Protein AF-A0A661CG56-F1 (afdb_monomer_lite)

Structure (mmCIF, N/CA/C/O backbone):
data_AF-A0A661CG56-F1
#
_entry.id   AF-A0A661CG56-F1
#
loop_
_atom_site.group_PDB
_atom_site.id
_atom_site.type_symbol
_atom_site.label_atom_id
_atom_site.label_alt_id
_atom_site.label_comp_id
_atom_site.label_asym_id
_atom_site.label_entity_id
_atom_site.label_seq_id
_atom_site.pdbx_PDB_ins_code
_atom_site.Cartn_x
_atom_site.Cartn_y
_atom_site.Cartn_z
_atom_site.occupancy
_atom_site.B_iso_or_equiv
_atom_site.auth_seq_id
_atom_site.auth_comp_id
_atom_site.auth_asym_id
_atom_site.auth_atom_id
_atom_site.pdbx_PDB_model_num
ATOM 1 N N . ASN A 1 1 ? 1.396 13.714 4.434 1.00 67.44 1 ASN A N 1
ATOM 2 C CA . ASN A 1 1 ? 0.897 13.621 3.047 1.00 67.44 1 ASN A CA 1
ATOM 3 C C . ASN A 1 1 ? 1.374 12.294 2.484 1.00 67.44 1 ASN A C 1
ATOM 5 O O . ASN A 1 1 ? 2.526 11.974 2.738 1.00 67.44 1 ASN A O 1
ATOM 9 N N . VAL A 1 2 ? 0.517 11.511 1.826 1.00 82.38 2 VAL A N 1
ATOM 10 C CA . VAL A 1 2 ? 0.906 10.233 1.188 1.00 82.38 2 VAL A CA 1
ATOM 11 C C . VAL A 1 2 ? 1.186 10.504 -0.289 1.00 82.38 2 VAL A C 1
ATOM 13 O O . VAL A 1 2 ? 0.484 11.314 -0.885 1.00 82.38 2 VAL A O 1
ATOM 16 N N . ASN A 1 3 ? 2.212 9.868 -0.857 1.00 91.94 3 ASN A N 1
ATOM 17 C CA . ASN A 1 3 ? 2.535 9.974 -2.279 1.00 91.94 3 ASN A CA 1
ATOM 18 C C . ASN A 1 3 ? 1.402 9.367 -3.132 1.00 91.94 3 ASN A C 1
ATOM 20 O O . ASN A 1 3 ? 0.917 8.274 -2.828 1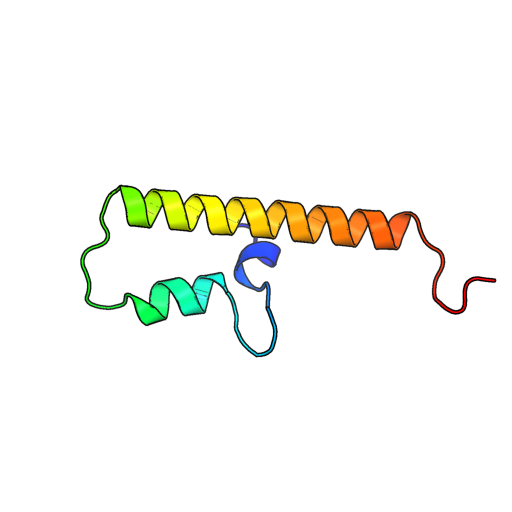.00 91.94 3 ASN A O 1
ATOM 24 N N . ASP A 1 4 ? 1.001 10.050 -4.205 1.00 95.44 4 ASP A N 1
ATOM 25 C CA . ASP A 1 4 ? -0.044 9.578 -5.118 1.00 95.44 4 ASP A CA 1
ATOM 26 C C . ASP A 1 4 ? 0.278 8.198 -5.701 1.00 95.44 4 ASP A C 1
ATOM 28 O O . ASP A 1 4 ? -0.619 7.364 -5.801 1.00 95.44 4 ASP A O 1
ATOM 32 N N . ALA A 1 5 ? 1.549 7.906 -6.001 1.00 96.31 5 ALA A N 1
ATOM 33 C CA . ALA A 1 5 ? 1.965 6.594 -6.498 1.00 96.31 5 ALA A CA 1
ATOM 34 C C . ALA A 1 5 ? 1.659 5.472 -5.491 1.00 96.31 5 ALA A C 1
ATOM 36 O O . ALA A 1 5 ? 1.157 4.416 -5.870 1.00 96.31 5 ALA A O 1
ATOM 37 N N . VAL A 1 6 ? 1.885 5.728 -4.198 1.00 97.62 6 VAL A N 1
ATOM 38 C CA . VAL A 1 6 ? 1.570 4.785 -3.113 1.00 97.62 6 VAL A CA 1
ATOM 39 C C . VAL A 1 6 ? 0.060 4.628 -2.966 1.00 97.62 6 VAL A C 1
ATOM 41 O O . VAL A 1 6 ? -0.440 3.509 -2.866 1.00 97.62 6 VAL A O 1
ATOM 44 N N . TRP A 1 7 ? -0.686 5.737 -2.988 1.00 97.25 7 TRP A N 1
ATOM 45 C CA . TRP A 1 7 ? -2.143 5.690 -2.879 1.00 97.25 7 TRP A CA 1
ATOM 46 C C . TRP A 1 7 ? -2.774 4.913 -4.037 1.00 97.25 7 TRP A C 1
ATOM 48 O O . TRP A 1 7 ? -3.668 4.103 -3.795 1.00 97.25 7 TRP A O 1
ATOM 58 N N . GLN A 1 8 ? -2.303 5.130 -5.266 1.00 97.38 8 GLN A N 1
ATOM 59 C CA . GLN A 1 8 ? -2.813 4.512 -6.493 1.00 97.38 8 GLN A CA 1
ATOM 60 C C . GLN A 1 8 ? -2.237 3.114 -6.765 1.00 97.38 8 GLN A C 1
ATOM 62 O O . GLN A 1 8 ? -2.576 2.511 -7.783 1.00 97.38 8 GLN A O 1
ATOM 67 N N . PHE A 1 9 ? -1.382 2.568 -5.896 1.00 97.81 9 PHE A N 1
ATOM 68 C CA . PHE A 1 9 ? -0.758 1.270 -6.138 1.00 97.81 9 PHE A CA 1
ATOM 69 C C . PHE A 1 9 ? -1.777 0.123 -6.068 1.00 97.81 9 PHE A C 1
ATOM 71 O O . PHE A 1 9 ? -2.564 0.011 -5.117 1.00 97.81 9 PHE A O 1
ATOM 78 N N . HIS A 1 10 ? -1.742 -0.753 -7.075 1.00 97.88 10 HIS A N 1
ATOM 79 C CA . HIS A 1 10 ? -2.652 -1.886 -7.206 1.00 97.88 10 HIS A CA 1
ATOM 80 C C . HIS A 1 10 ? -1.918 -3.219 -7.089 1.00 97.88 10 HIS A C 1
ATOM 82 O O . HIS A 1 10 ? -0.854 -3.413 -7.669 1.00 97.88 10 HIS A O 1
ATOM 88 N N . ILE A 1 11 ? -2.538 -4.166 -6.385 1.00 95.44 11 ILE A N 1
ATOM 89 C CA . ILE A 1 11 ? -2.151 -5.579 -6.414 1.00 95.44 11 ILE A CA 1
ATOM 90 C C . ILE A 1 11 ? -3.368 -6.368 -6.890 1.00 95.44 11 ILE A C 1
ATOM 92 O O . ILE A 1 11 ? -4.410 -6.402 -6.226 1.00 95.44 11 ILE A O 1
ATOM 96 N N . GLY A 1 12 ? -3.254 -6.963 -8.079 1.00 93.44 12 GLY A N 1
ATOM 97 C CA . GLY A 1 12 ? -4.410 -7.491 -8.801 1.00 93.44 12 GLY A CA 1
ATOM 98 C C . GLY A 1 12 ? -5.439 -6.385 -9.067 1.00 93.44 12 GLY A C 1
ATOM 99 O O . GLY A 1 12 ? -5.085 -5.279 -9.457 1.00 93.44 12 GLY A O 1
ATOM 100 N N . GLY A 1 13 ? -6.719 -6.665 -8.819 1.00 95.62 13 GLY A N 1
ATOM 101 C CA . GLY A 1 13 ? -7.808 -5.694 -9.001 1.00 95.62 13 GLY A CA 1
ATOM 102 C C . GLY A 1 13 ? -8.026 -4.722 -7.836 1.00 95.62 13 GLY A C 1
ATOM 103 O O . GLY A 1 13 ? -9.071 -4.076 -7.788 1.00 95.62 13 GLY A O 1
ATOM 104 N N . TYR A 1 14 ? -7.114 -4.649 -6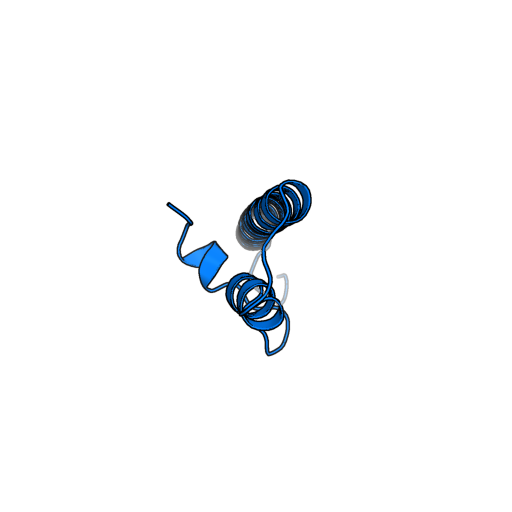.861 1.00 96.94 14 TYR A N 1
ATOM 105 C CA . TYR A 1 14 ? -7.325 -3.883 -5.632 1.00 96.94 14 TYR A CA 1
ATOM 106 C C . TYR A 1 14 ? -6.316 -2.754 -5.452 1.00 96.94 14 TYR A C 1
ATOM 108 O O . TYR A 1 14 ? -5.117 -3.008 -5.368 1.00 96.94 14 TYR A O 1
ATOM 116 N N . GLN A 1 15 ? -6.824 -1.534 -5.252 1.00 98.06 15 GLN A N 1
ATOM 117 C CA . GLN A 1 15 ? -6.056 -0.419 -4.704 1.00 98.06 15 GLN A CA 1
ATOM 118 C C . GLN A 1 15 ? -5.816 -0.669 -3.209 1.00 98.06 15 GLN A C 1
ATOM 120 O O . GLN A 1 15 ? -6.749 -0.610 -2.399 1.00 98.06 15 GLN A O 1
ATOM 125 N N . VAL A 1 16 ? -4.578 -1.001 -2.838 1.00 97.69 16 VAL A N 1
ATOM 126 C CA . VAL A 1 16 ? -4.258 -1.629 -1.541 1.00 97.69 16 VAL A CA 1
ATOM 127 C C . VAL A 1 16 ? -4.639 -0.731 -0.360 1.00 97.69 16 VAL A C 1
ATOM 129 O O . VAL A 1 16 ? -5.377 -1.158 0.534 1.00 97.69 16 VAL A O 1
ATOM 132 N N . CYS A 1 17 ? -4.201 0.531 -0.386 1.00 97.38 17 CYS A N 1
ATOM 133 C CA . CYS A 1 17 ? -4.483 1.515 0.662 1.00 97.38 17 CYS A CA 1
ATOM 134 C C . CYS A 1 17 ? -5.987 1.767 0.821 1.00 97.38 17 CYS A C 1
ATOM 136 O O . CYS A 1 17 ? -6.530 1.724 1.929 1.00 97.38 17 CYS A O 1
ATOM 138 N N . GLN A 1 18 ? -6.681 1.968 -0.303 1.00 97.44 18 GLN A N 1
ATOM 139 C CA . GLN A 1 18 ? -8.115 2.229 -0.311 1.00 97.44 18 GLN A CA 1
ATOM 140 C C . GLN A 1 18 ? -8.905 1.027 0.216 1.00 97.44 18 GLN A C 1
ATOM 142 O O . GLN A 1 18 ? -9.803 1.195 1.046 1.00 97.44 18 GLN A O 1
ATOM 147 N N . LYS A 1 19 ? -8.565 -0.189 -0.229 1.00 97.75 19 LYS A N 1
ATOM 148 C CA . LYS A 1 19 ? -9.219 -1.419 0.224 1.00 97.75 19 LYS A CA 1
ATOM 149 C C . LYS A 1 19 ? -9.045 -1.620 1.729 1.00 97.75 19 LYS A C 1
ATOM 151 O O . LYS A 1 19 ? -10.032 -1.899 2.403 1.00 97.75 19 LYS A O 1
ATOM 156 N N . TRP A 1 20 ? -7.838 -1.427 2.269 1.00 97.75 20 TRP A N 1
ATOM 157 C CA . TRP A 1 20 ? -7.577 -1.617 3.702 1.00 97.75 20 TRP A CA 1
ATOM 158 C C . TRP A 1 20 ? -8.459 -0.719 4.580 1.00 97.75 20 TRP A C 1
ATOM 160 O O . TRP A 1 20 ? -9.045 -1.196 5.558 1.00 97.75 20 TRP A O 1
ATOM 170 N N . LEU A 1 21 ? -8.596 0.558 4.198 1.00 97.25 21 LEU A N 1
ATOM 171 C CA . LEU A 1 21 ? -9.460 1.521 4.887 1.00 97.25 21 LEU A CA 1
ATOM 172 C C . LEU A 1 21 ? -10.944 1.185 4.702 1.00 97.25 21 LEU A C 1
ATOM 174 O O . LEU A 1 21 ? -11.715 1.233 5.662 1.00 97.25 21 LEU A O 1
ATOM 178 N N . LYS A 1 22 ? -11.353 0.807 3.484 1.00 97.44 22 LYS A N 1
ATOM 179 C CA . LYS A 1 22 ? -12.740 0.433 3.174 1.00 97.44 22 LYS A CA 1
ATOM 180 C C . LYS A 1 22 ? -13.200 -0.771 3.997 1.00 97.44 22 LYS A C 1
ATOM 182 O O . LYS A 1 22 ? -14.291 -0.725 4.560 1.00 97.44 22 LYS A O 1
ATOM 187 N N . ASP A 1 23 ? -12.358 -1.794 4.127 1.00 97.44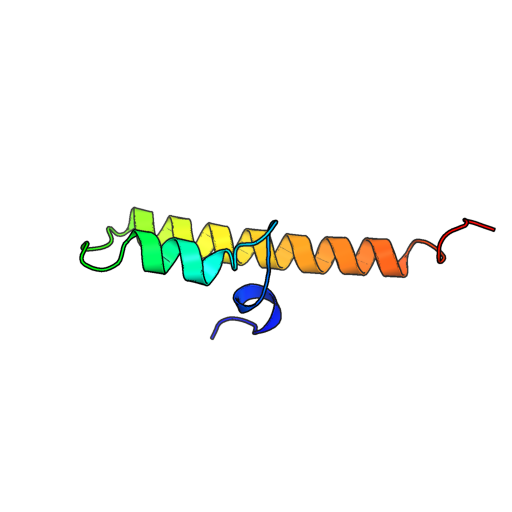 23 ASP A N 1
ATOM 188 C CA . ASP A 1 23 ? -12.654 -3.023 4.878 1.00 97.44 23 ASP A CA 1
ATOM 189 C C . ASP A 1 23 ? -12.825 -2.771 6.393 1.00 97.44 23 ASP A C 1
ATOM 191 O O . ASP A 1 23 ? -13.423 -3.582 7.107 1.00 97.44 23 ASP A O 1
ATOM 195 N N . ARG A 1 24 ? -12.326 -1.633 6.893 1.00 97.62 24 ARG A N 1
ATOM 196 C CA . ARG A 1 24 ? -12.400 -1.216 8.304 1.00 97.62 24 ARG A CA 1
ATOM 197 C C . ARG A 1 24 ? -13.343 -0.040 8.550 1.00 97.62 24 ARG A C 1
ATOM 199 O O . ARG A 1 24 ? -13.436 0.444 9.678 1.00 97.62 24 ARG A O 1
ATOM 206 N N . LYS A 1 25 ? -14.082 0.408 7.534 1.00 96.94 25 LYS A N 1
ATOM 207 C CA . LYS A 1 25 ? -15.061 1.488 7.686 1.00 96.94 25 LYS A CA 1
ATOM 208 C C . LYS A 1 25 ? -16.093 1.126 8.763 1.00 96.94 25 LYS A C 1
ATOM 210 O O . LYS A 1 25 ? -16.649 0.032 8.757 1.00 96.94 25 LYS A O 1
ATOM 215 N N . GLY A 1 26 ? -16.356 2.063 9.675 1.00 96.69 26 GLY A N 1
ATOM 216 C CA . GLY A 1 26 ? -17.298 1.874 10.785 1.00 96.69 26 GLY A CA 1
ATOM 217 C C . GLY A 1 26 ? -16.717 1.156 12.007 1.00 96.69 26 GLY A C 1
ATOM 218 O O . GLY A 1 26 ? -17.446 0.928 12.967 1.00 96.69 26 GLY A O 1
ATOM 219 N N . ARG A 1 27 ? -15.420 0.822 12.000 1.00 96.19 27 ARG A N 1
ATOM 220 C CA . ARG A 1 27 ? -14.690 0.310 13.168 1.00 96.19 27 ARG A CA 1
ATOM 221 C C . ARG A 1 27 ? -13.798 1.413 13.735 1.00 96.19 27 ARG A C 1
ATOM 223 O O . ARG A 1 27 ? -13.294 2.246 12.984 1.00 96.19 27 ARG A O 1
ATOM 230 N N . GLN A 1 28 ? -13.583 1.407 15.048 1.00 96.94 28 GLN A N 1
ATOM 231 C CA . GLN A 1 28 ? -12.540 2.225 15.660 1.00 96.94 28 GLN A CA 1
ATOM 232 C C . GLN A 1 28 ? -11.188 1.551 15.417 1.00 96.94 28 GLN A C 1
ATOM 234 O O . GLN A 1 28 ? -11.038 0.365 15.705 1.00 96.94 28 GLN A O 1
ATOM 239 N N . LEU A 1 29 ? -10.228 2.291 14.863 1.00 97.69 29 LEU A N 1
ATOM 240 C CA . LEU A 1 29 ? -8.868 1.793 14.678 1.00 97.69 29 LEU A CA 1
ATOM 241 C C . LEU A 1 29 ? -8.100 1.904 15.991 1.00 97.69 29 LEU A C 1
ATOM 243 O O . LEU A 1 29 ? -8.117 2.953 16.641 1.00 97.69 29 LEU A O 1
ATOM 247 N N . SER A 1 30 ? -7.429 0.820 16.365 1.00 98.12 30 SER A N 1
ATOM 248 C CA . SER A 1 30 ? -6.459 0.839 17.453 1.00 98.12 30 SER A CA 1
ATOM 249 C C . SER A 1 30 ? -5.170 1.549 17.024 1.00 98.12 30 SER A C 1
ATOM 251 O O . SER A 1 30 ? -4.934 1.810 15.843 1.00 98.12 30 SER A O 1
ATOM 253 N N . TYR A 1 31 ? -4.302 1.840 17.991 1.00 98.12 31 TYR A N 1
ATOM 254 C CA . TYR A 1 31 ? -2.956 2.332 17.699 1.00 98.12 31 TYR A CA 1
ATOM 255 C C . TYR A 1 31 ? -2.170 1.354 16.808 1.00 98.12 31 TYR A C 1
ATOM 257 O O . TYR A 1 31 ? -1.514 1.775 15.855 1.00 98.12 31 TYR A O 1
ATOM 265 N N . ASP A 1 32 ? -2.312 0.051 17.055 1.00 98.31 32 ASP A N 1
ATOM 266 C CA . ASP A 1 32 ? -1.647 -0.989 16.273 1.00 98.31 32 ASP A CA 1
ATOM 267 C C . ASP A 1 32 ? -2.196 -1.070 14.846 1.00 98.31 32 ASP A C 1
ATOM 269 O O . ASP A 1 32 ? -1.421 -1.246 13.909 1.00 98.31 32 ASP A O 1
ATOM 273 N N . ASP A 1 33 ? -3.503 -0.864 14.644 1.00 98.12 33 ASP A 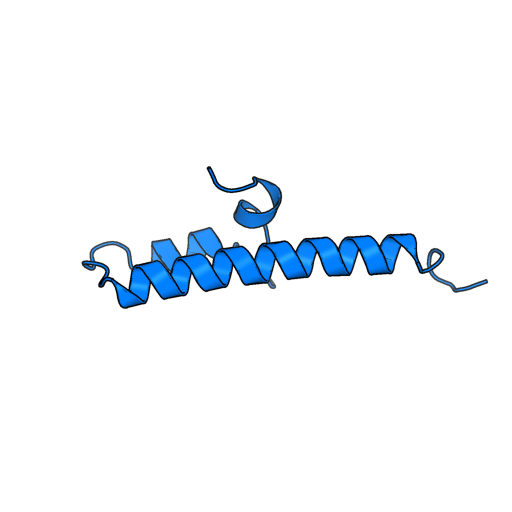N 1
ATOM 274 C CA . ASP A 1 33 ? -4.089 -0.763 13.301 1.00 98.12 33 ASP A CA 1
ATOM 275 C C . ASP A 1 33 ? -3.496 0.416 12.521 1.00 98.12 33 ASP A C 1
ATOM 277 O O . ASP A 1 33 ? -3.158 0.278 11.343 1.00 98.12 33 ASP A O 1
ATOM 281 N N . CYS A 1 34 ? -3.354 1.572 13.174 1.00 97.50 34 CYS A N 1
ATOM 282 C CA . CYS A 1 34 ? -2.744 2.754 12.572 1.00 97.50 34 CYS A CA 1
ATOM 283 C C . CYS A 1 34 ? -1.277 2.497 12.206 1.00 97.50 34 CYS A C 1
ATOM 285 O O . CYS A 1 34 ? -0.875 2.771 11.076 1.00 97.50 34 CYS A O 1
ATOM 287 N N . ASN A 1 35 ? -0.494 1.917 13.119 1.00 98.31 35 ASN A N 1
ATOM 288 C CA . ASN A 1 35 ? 0.896 1.552 12.843 1.00 98.31 35 ASN A CA 1
ATOM 289 C C . ASN A 1 35 ? 1.004 0.527 11.714 1.00 98.31 35 ASN A C 1
ATOM 291 O O . ASN A 1 35 ? 1.836 0.673 10.822 1.00 98.31 35 ASN A O 1
ATOM 295 N N . HIS A 1 36 ? 0.135 -0.482 11.701 1.00 98.12 36 HIS A N 1
ATOM 296 C CA . HIS A 1 36 ? 0.101 -1.475 10.637 1.00 98.12 36 HIS A CA 1
ATOM 297 C C . HIS A 1 36 ? -0.204 -0.834 9.279 1.00 98.12 36 HIS A C 1
ATOM 299 O O . HIS A 1 36 ? 0.444 -1.159 8.285 1.00 98.12 36 HIS A O 1
ATOM 305 N N . TYR A 1 37 ? -1.132 0.123 9.228 1.00 97.81 37 TYR A N 1
ATOM 306 C CA . TYR A 1 37 ? -1.402 0.876 8.007 1.00 97.81 37 TYR A CA 1
ATOM 307 C C . TYR A 1 37 ? -0.186 1.691 7.541 1.00 97.81 37 TYR A C 1
ATOM 309 O O . TYR A 1 37 ? 0.122 1.694 6.351 1.00 97.81 37 TYR A O 1
ATOM 317 N N . LEU A 1 38 ? 0.556 2.318 8.460 1.00 97.56 38 LEU A N 1
ATOM 318 C CA . LEU A 1 38 ? 1.805 3.015 8.128 1.00 97.56 38 LEU A CA 1
ATOM 319 C C . LEU A 1 38 ? 2.872 2.059 7.571 1.00 97.56 38 LEU A C 1
ATOM 321 O O . LEU A 1 38 ? 3.539 2.402 6.596 1.00 97.56 38 LEU A O 1
ATOM 325 N N . TYR A 1 39 ? 2.997 0.847 8.121 1.00 98.31 39 TYR A N 1
ATOM 326 C CA . TYR A 1 39 ? 3.896 -0.170 7.567 1.00 98.31 39 TYR A CA 1
ATOM 327 C C . TYR A 1 39 ? 3.493 -0.602 6.156 1.00 98.31 39 TYR A C 1
ATOM 329 O O . TYR A 1 39 ? 4.369 -0.791 5.315 1.00 98.31 39 TYR A O 1
ATOM 337 N N . ILE A 1 40 ? 2.191 -0.709 5.868 1.00 97.81 40 ILE A N 1
ATOM 338 C CA . ILE A 1 40 ? 1.713 -0.976 4.503 1.00 97.81 40 ILE A CA 1
ATOM 339 C C . ILE A 1 40 ? 2.165 0.143 3.561 1.00 97.81 40 ILE A C 1
ATOM 341 O O . ILE A 1 40 ? 2.714 -0.153 2.504 1.00 97.81 40 ILE A O 1
ATOM 345 N N . LEU A 1 41 ? 1.989 1.413 3.942 1.00 97.88 41 LEU A N 1
ATOM 346 C CA . LEU A 1 41 ? 2.430 2.544 3.117 1.00 97.88 41 LEU A CA 1
ATOM 347 C C . LEU A 1 41 ? 3.937 2.483 2.826 1.00 97.88 41 LEU A C 1
ATOM 349 O O . LEU A 1 41 ? 4.334 2.580 1.667 1.00 97.88 41 LEU A O 1
ATOM 353 N N . ALA A 1 42 ? 4.755 2.250 3.855 1.00 97.56 42 ALA A N 1
ATOM 354 C CA . ALA A 1 42 ? 6.209 2.166 3.718 1.00 97.56 42 ALA A CA 1
ATOM 355 C C . ALA A 1 42 ? 6.665 0.967 2.865 1.00 97.56 42 ALA A C 1
ATOM 357 O O . ALA A 1 42 ? 7.663 1.056 2.150 1.00 97.56 42 ALA A O 1
ATOM 358 N N . ALA A 1 43 ? 5.956 -0.163 2.933 1.00 98.12 43 ALA A N 1
ATOM 359 C CA . ALA A 1 43 ? 6.252 -1.332 2.109 1.00 98.12 43 ALA A CA 1
ATOM 360 C C . ALA A 1 43 ? 5.912 -1.088 0.630 1.00 98.12 43 ALA A C 1
ATOM 362 O O . ALA A 1 43 ? 6.669 -1.495 -0.252 1.00 98.12 43 ALA A O 1
ATOM 363 N N . LEU A 1 44 ? 4.796 -0.406 0.352 1.00 98.00 44 LEU A N 1
ATOM 364 C CA . LEU A 1 44 ? 4.404 -0.051 -1.012 1.00 98.00 44 LEU A CA 1
ATOM 365 C C . LEU A 1 44 ? 5.377 0.950 -1.637 1.00 98.00 44 LEU A C 1
ATOM 367 O O . LEU A 1 44 ? 5.775 0.760 -2.780 1.00 98.00 44 LEU A O 1
ATOM 371 N N . GLU A 1 45 ? 5.809 1.959 -0.881 1.00 97.44 45 GLU A N 1
ATOM 372 C CA . GLU A 1 45 ? 6.822 2.919 -1.333 1.00 97.44 45 GLU A CA 1
ATOM 373 C C . GLU A 1 45 ? 8.130 2.215 -1.723 1.00 97.44 45 GLU A C 1
ATOM 375 O O . GLU A 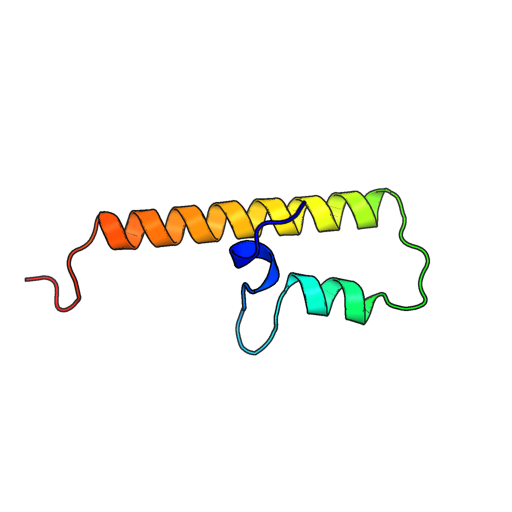1 45 ? 8.595 2.353 -2.851 1.00 97.44 45 GLU A O 1
ATOM 380 N N . GLN A 1 46 ? 8.651 1.345 -0.851 1.00 98.00 46 GLN A N 1
ATOM 381 C CA . GLN A 1 46 ? 9.855 0.559 -1.148 1.00 98.00 46 GLN A CA 1
ATOM 382 C C . GLN A 1 46 ? 9.680 -0.379 -2.348 1.00 98.00 46 GLN A C 1
ATOM 384 O O . GLN A 1 46 ? 10.631 -0.614 -3.091 1.00 98.00 46 GLN A O 1
ATOM 389 N N . THR A 1 47 ? 8.477 -0.924 -2.541 1.00 97.88 47 THR A N 1
ATOM 390 C CA . THR A 1 47 ? 8.171 -1.785 -3.689 1.00 97.88 47 THR A CA 1
ATOM 391 C C . THR A 1 47 ? 8.227 -0.990 -4.989 1.00 97.88 47 THR A C 1
ATOM 393 O O . THR A 1 47 ? 8.871 -1.433 -5.936 1.00 97.88 47 THR A O 1
ATOM 396 N N . ILE A 1 48 ? 7.604 0.191 -5.024 1.00 97.19 48 ILE A N 1
ATOM 397 C CA . ILE A 1 48 ? 7.616 1.088 -6.188 1.00 97.19 48 ILE A CA 1
ATOM 398 C C . ILE A 1 48 ? 9.053 1.485 -6.536 1.00 97.19 48 ILE A C 1
ATOM 400 O O . ILE A 1 48 ? 9.461 1.353 -7.689 1.00 97.19 48 ILE A O 1
ATOM 404 N N . ASP A 1 49 ? 9.838 1.893 -5.538 1.00 97.31 49 ASP A N 1
ATOM 405 C CA . ASP A 1 49 ? 11.238 2.273 -5.735 1.00 97.31 49 ASP A CA 1
ATOM 406 C C . ASP A 1 49 ? 12.082 1.112 -6.268 1.00 97.31 49 ASP A C 1
ATOM 408 O O . ASP A 1 49 ? 12.949 1.300 -7.122 1.00 97.31 49 ASP A O 1
ATOM 412 N N . LEU A 1 50 ? 11.856 -0.100 -5.756 1.00 97.75 50 LEU A N 1
ATOM 413 C CA . LEU A 1 50 ? 12.582 -1.282 -6.204 1.00 97.75 50 LEU A CA 1
ATOM 414 C C . LEU A 1 50 ? 12.214 -1.658 -7.642 1.00 97.75 50 LEU A C 1
ATOM 416 O O . LEU A 1 50 ? 13.108 -1.979 -8.418 1.00 97.75 50 LEU A O 1
ATOM 420 N N . MET A 1 51 ? 10.931 -1.590 -8.003 1.00 95.94 51 MET A N 1
ATOM 421 C CA . MET A 1 51 ? 10.473 -1.821 -9.376 1.00 95.94 51 MET A CA 1
ATOM 422 C C . MET A 1 51 ? 11.124 -0.828 -10.344 1.00 95.94 51 MET A C 1
ATOM 424 O O . MET A 1 51 ? 11.720 -1.252 -11.328 1.00 95.94 51 MET A O 1
ATOM 428 N N . ALA A 1 52 ? 11.126 0.464 -10.004 1.00 95.19 52 ALA A N 1
ATOM 429 C CA . ALA A 1 52 ? 11.763 1.491 -10.825 1.00 95.19 52 ALA A CA 1
ATOM 430 C C . ALA A 1 52 ? 13.270 1.241 -11.017 1.00 95.19 52 ALA A C 1
ATOM 432 O O . ALA A 1 52 ? 13.789 1.389 -12.119 1.00 95.19 52 ALA A O 1
ATOM 433 N N . LYS A 1 53 ? 13.977 0.802 -9.965 1.00 96.94 53 LYS A N 1
ATOM 434 C CA . LYS A 1 53 ? 15.404 0.442 -10.059 1.00 96.94 53 LYS A CA 1
ATOM 435 C C . LYS A 1 53 ? 15.651 -0.776 -10.943 1.00 96.94 53 LYS A C 1
ATOM 437 O O . LYS A 1 53 ? 16.678 -0.836 -11.616 1.00 96.94 53 LYS A O 1
ATOM 442 N N . ILE A 1 54 ? 14.752 -1.760 -10.921 1.00 95.06 54 ILE A N 1
ATOM 443 C CA . ILE A 1 54 ? 14.837 -2.928 -11.805 1.00 95.06 54 ILE A CA 1
ATOM 444 C C . ILE A 1 54 ? 14.688 -2.474 -13.259 1.00 95.06 54 ILE A C 1
ATOM 446 O O . ILE A 1 54 ? 15.530 -2.839 -14.078 1.00 95.06 54 ILE A O 1
ATOM 450 N N . ASP A 1 55 ? 13.688 -1.639 -13.544 1.00 92.75 55 ASP A N 1
ATOM 451 C CA . ASP A 1 55 ? 13.433 -1.104 -14.887 1.00 92.75 55 ASP A CA 1
ATOM 452 C C . ASP A 1 55 ? 14.587 -0.218 -15.391 1.00 92.75 55 ASP A C 1
ATOM 454 O O . ASP A 1 55 ? 14.909 -0.237 -16.573 1.00 92.75 55 ASP A O 1
ATOM 458 N N . GLU A 1 56 ? 15.258 0.528 -14.506 1.00 94.00 56 GLU A N 1
ATOM 459 C CA . GLU A 1 56 ? 16.454 1.311 -14.855 1.00 94.00 56 GLU A CA 1
ATOM 460 C C . GLU A 1 56 ? 17.677 0.422 -15.141 1.00 94.00 56 GLU A C 1
ATOM 462 O O . GLU A 1 56 ? 18.512 0.747 -15.986 1.00 94.00 56 GLU A O 1
ATOM 467 N N . THR A 1 57 ? 17.805 -0.699 -14.427 1.00 94.38 57 THR A N 1
ATOM 468 C CA . THR A 1 57 ? 18.982 -1.578 -14.519 1.00 94.38 57 THR A CA 1
ATOM 469 C C . THR A 1 57 ? 18.905 -2.536 -15.708 1.00 94.38 57 THR A C 1
ATOM 471 O O . THR A 1 57 ? 19.943 -2.937 -16.240 1.00 94.38 57 THR A O 1
ATOM 474 N N . LEU A 1 58 ? 17.701 -2.952 -16.108 1.00 91.44 58 LEU A N 1
ATOM 475 C CA . LEU A 1 58 ? 17.499 -3.954 -17.152 1.00 91.44 58 LEU A CA 1
ATOM 476 C C . LEU A 1 58 ? 17.063 -3.308 -18.475 1.00 91.44 58 LEU A C 1
ATOM 478 O O . LEU A 1 58 ? 16.181 -2.455 -18.474 1.00 91.44 58 LEU A O 1
ATOM 482 N N . PRO A 1 59 ? 17.623 -3.733 -19.623 1.00 85.38 59 PRO A N 1
ATOM 483 C CA . PRO A 1 59 ? 17.111 -3.303 -20.917 1.00 85.38 59 PRO A CA 1
ATOM 484 C C . PRO A 1 59 ? 15.711 -3.882 -21.169 1.00 85.38 59 PRO A C 1
ATOM 486 O O . PRO A 1 59 ? 15.334 -4.909 -20.596 1.00 85.38 59 PRO A O 1
ATOM 489 N N . GLU A 1 60 ? 14.945 -3.234 -22.052 1.00 83.31 60 GLU A N 1
ATOM 490 C CA . GLU A 1 60 ? 13.632 -3.740 -22.457 1.00 83.31 60 GLU A CA 1
ATOM 491 C C . GLU A 1 60 ? 13.738 -5.165 -23.011 1.00 83.31 60 GLU A C 1
ATOM 493 O O . GLU A 1 60 ? 14.671 -5.518 -23.732 1.00 83.31 60 GLU A O 1
ATOM 498 N N . PHE A 1 61 ? 12.758 -5.998 -22.664 1.00 84.31 61 PHE A N 1
ATOM 499 C CA . PHE A 1 61 ? 12.683 -7.359 -23.172 1.00 84.31 61 PHE A CA 1
ATOM 500 C C . PHE A 1 61 ? 12.257 -7.369 -24.659 1.00 84.31 61 PHE A C 1
ATOM 502 O O . PHE A 1 61 ? 11.324 -6.648 -25.019 1.00 84.31 61 PHE A O 1
ATOM 509 N N . PRO A 1 62 ? 12.826 -8.241 -25.517 1.00 87.50 62 PRO A N 1
ATOM 510 C CA . PRO A 1 62 ? 13.828 -9.258 -25.203 1.00 87.50 62 PRO A CA 1
ATOM 511 C C . PRO A 1 62 ? 15.195 -8.656 -24.882 1.00 87.50 62 PRO A C 1
ATOM 513 O O . PRO A 1 62 ? 15.660 -7.777 -25.594 1.00 87.50 62 PRO A O 1
ATOM 516 N N . LEU A 1 63 ? 15.835 -9.181 -23.828 1.00 80.31 63 LEU A N 1
ATOM 517 C CA . LEU A 1 63 ? 17.200 -8.810 -23.449 1.00 80.31 63 LEU A CA 1
ATOM 518 C C . LEU A 1 63 ? 18.124 -9.109 -24.642 1.00 80.31 63 LEU A C 1
ATOM 520 O O . LEU A 1 63 ? 18.337 -10.280 -24.970 1.00 80.31 63 LEU A O 1
ATOM 524 N N . SER A 1 64 ? 18.594 -8.058 -25.314 1.00 76.94 64 SER A N 1
ATOM 525 C CA . SER A 1 64 ? 19.500 -8.121 -26.469 1.00 76.94 64 SER A CA 1
ATOM 526 C C . SER A 1 64 ? 20.958 -8.012 -26.061 1.00 76.94 64 SER A C 1
ATOM 528 O O . SER A 1 64 ? 21.240 -7.113 -25.235 1.00 76.94 64 SER A O 1
#

Sequence (64 aa):
NVNDAVWQFHIGGYQVCQKWLKDRKGRQLSYDDCNHYLYILAALEQTIDLMAKIDETLPEFPLS

Secondary structure (DSSP, 8-state):
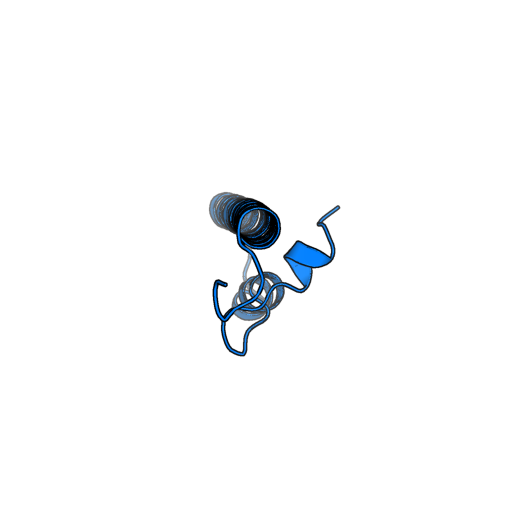---HHHHT-EETTEEHHHHHHHHTTTSPPPHHHHHHHHHHHHHHHHHHHHHHHHHHHSPSSS--

Radius of gyration: 15.29 Å; chains: 1; bounding box: 37×23×44 Å

pLDDT: mean 94.87, std 5.86, range [67.44, 98.31]

Foldseek 3Di:
DADPQLQCDDDPPDRVLVVLCVVQPPHDDDPVNVVVSVVSSVVSVVVVVVVVVVPVVADPPPRD